Protein AF-A0A6N6WHB0-F1 (afdb_monomer)

Secondary structure (DSSP, 8-state):
-EEEEEEE-S--TT-B-TTS-B--SS-EEEE--TT-B--TTS-SPSSBEEEEEEPPP-TTS-EEEEEEEESSHHHHHHHH-TT--GGG-----

Nearest PDB structures (foldseek):
  4jif-assembly1_A  TM=5.817E-01  e=2.184E+00  Homo sapiens
  2p3h-assembly1_A  TM=3.548E-01  e=1.441E+00  Corynebacterium glutamicum
  1eq6-assembly1_A  TM=2.948E-01  e=2.939E+00  Saccharomyces cerevisiae
  2vj0-assembly1_A  TM=3.818E-01  e=6.753E+00  Mus musculus

Solvent-accessible surface area (backbone atoms only — not comparable to full-atom values): 5532 Å² total; per-residue (Å²): 114,51,80,44,82,42,78,44,69,73,47,49,94,82,16,58,42,95,87,74,49,75,47,68,42,83,34,44,70,46,58,45,51,91,84,25,37,76,38,101,77,76,79,41,74,80,66,33,23,39,39,40,37,34,42,48,44,45,99,82,20,35,34,44,36,38,39,36,43,25,90,36,61,66,56,47,45,67,74,66,39,94,74,69,60,82,75,60,69,73,79,87,125

Structure (mmCIF, N/CA/C/O backbone):
data_AF-A0A6N6WHB0-F1
#
_entry.id   AF-A0A6N6WHB0-F1
#
loop_
_atom_site.group_PDB
_atom_site.id
_atom_site.type_symbol
_atom_site.label_atom_id
_atom_site.label_alt_id
_atom_site.label_comp_id
_atom_site.label_asym_id
_atom_site.label_entity_id
_atom_site.label_seq_id
_atom_site.pdbx_PDB_ins_code
_atom_site.Cartn_x
_atom_site.Cartn_y
_atom_site.Cartn_z
_atom_site.occupancy
_atom_site.B_iso_or_equiv
_atom_site.auth_seq_id
_atom_site.auth_comp_id
_atom_site.auth_asym_id
_atom_site.auth_atom_id
_atom_site.pdbx_PDB_model_num
ATOM 1 N N . MET A 1 1 ? 13.657 -5.615 -7.934 1.00 82.88 1 MET A N 1
ATOM 2 C CA . MET A 1 1 ? 12.410 -5.683 -7.122 1.00 82.88 1 MET A CA 1
ATOM 3 C C . MET A 1 1 ? 12.731 -5.668 -5.635 1.00 82.88 1 MET A C 1
ATOM 5 O O . MET A 1 1 ? 13.517 -6.494 -5.177 1.00 82.88 1 MET A O 1
ATOM 9 N N . ARG A 1 2 ? 12.081 -4.777 -4.885 1.00 87.56 2 ARG A N 1
ATOM 10 C CA . ARG A 1 2 ? 12.105 -4.723 -3.419 1.00 87.56 2 ARG A CA 1
ATOM 11 C C . ARG A 1 2 ? 10.681 -4.870 -2.891 1.00 87.56 2 ARG A C 1
ATOM 13 O O . ARG A 1 2 ? 9.768 -4.284 -3.456 1.00 87.56 2 ARG A O 1
ATOM 20 N N . ILE A 1 3 ? 10.503 -5.635 -1.816 1.00 88.75 3 ILE A N 1
ATOM 21 C CA . ILE A 1 3 ? 9.208 -5.801 -1.146 1.00 88.75 3 ILE A CA 1
ATOM 22 C C . ILE A 1 3 ? 9.343 -5.310 0.292 1.00 88.75 3 ILE A C 1
ATOM 24 O O . ILE A 1 3 ? 10.252 -5.728 1.011 1.00 88.75 3 ILE A O 1
ATOM 28 N N . SER A 1 4 ? 8.419 -4.451 0.703 1.00 90.31 4 SER A N 1
ATOM 29 C CA . SER A 1 4 ? 8.295 -3.937 2.062 1.00 90.31 4 SER A CA 1
ATOM 30 C C . SER A 1 4 ? 6.947 -4.358 2.639 1.00 90.31 4 SER A C 1
ATOM 32 O O . SER A 1 4 ? 5.915 -4.242 1.978 1.00 90.31 4 SER A O 1
ATOM 34 N N . ARG A 1 5 ? 6.945 -4.843 3.883 1.00 93.19 5 ARG A N 1
ATOM 35 C CA . ARG A 1 5 ? 5.710 -5.077 4.642 1.00 93.19 5 ARG A CA 1
ATOM 36 C C . ARG A 1 5 ? 5.182 -3.741 5.153 1.00 93.19 5 ARG A C 1
ATOM 38 O O . ARG A 1 5 ? 5.948 -2.960 5.710 1.00 93.19 5 ARG A O 1
ATOM 45 N N . LEU A 1 6 ? 3.881 -3.525 5.002 1.00 93.25 6 LEU A N 1
ATOM 46 C CA . LEU A 1 6 ? 3.160 -2.429 5.637 1.00 93.25 6 LEU A CA 1
ATOM 47 C C . LEU A 1 6 ? 2.352 -2.985 6.806 1.00 93.25 6 LEU A C 1
ATOM 49 O O . LEU A 1 6 ? 1.708 -4.030 6.690 1.00 93.25 6 LEU A O 1
ATOM 53 N N . GLU A 1 7 ? 2.408 -2.298 7.938 1.00 95.25 7 GLU A N 1
ATOM 54 C CA . GLU A 1 7 ? 1.654 -2.657 9.130 1.00 95.25 7 GLU A CA 1
ATOM 55 C C . GLU A 1 7 ? 1.275 -1.396 9.893 1.00 95.25 7 GLU A C 1
ATOM 57 O O . GLU A 1 7 ? 2.134 -0.605 10.284 1.00 95.25 7 GLU A O 1
ATOM 62 N N . TYR A 1 8 ? -0.024 -1.244 10.116 1.00 94.62 8 TYR A N 1
ATOM 63 C CA . TYR A 1 8 ? -0.604 -0.192 10.929 1.00 94.62 8 TYR A CA 1
ATOM 64 C C . TYR A 1 8 ? -1.402 -0.844 12.046 1.00 94.62 8 TYR A C 1
ATOM 66 O O . TYR A 1 8 ? -2.197 -1.751 11.802 1.00 94.62 8 TYR A O 1
ATOM 74 N N . GLN A 1 9 ? -1.194 -0.376 13.269 1.00 95.62 9 GLN A N 1
ATOM 75 C CA . GLN A 1 9 ? -1.841 -0.906 14.464 1.00 95.62 9 GLN A CA 1
ATOM 76 C C . GLN A 1 9 ? -2.773 0.142 15.058 1.00 95.62 9 GLN A C 1
ATOM 78 O O . GLN A 1 9 ? -2.529 1.343 14.932 1.00 95.62 9 GLN A O 1
ATOM 83 N N . SER A 1 10 ? -3.814 -0.316 15.753 1.00 95.31 10 SER A N 1
ATOM 84 C CA . SER A 1 10 ? -4.802 0.558 16.403 1.00 95.31 10 SER A CA 1
ATOM 85 C C . SER A 1 10 ? -5.448 1.572 15.446 1.00 95.31 10 SER A C 1
ATOM 87 O O . SER A 1 10 ? -5.762 2.695 15.842 1.00 95.31 10 SER A O 1
ATOM 89 N N . VAL A 1 11 ? -5.650 1.193 14.181 1.00 96.19 11 VAL A N 1
ATOM 90 C CA . VAL A 1 11 ? -6.303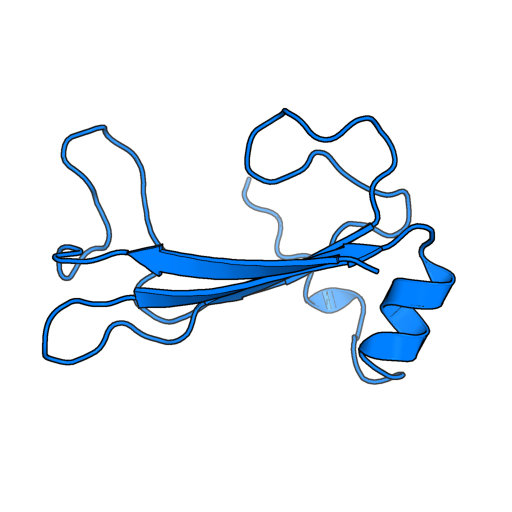 2.052 13.190 1.00 96.19 11 VAL A CA 1
ATOM 91 C C . VAL A 1 11 ? -7.772 2.230 13.600 1.00 96.19 11 VAL A C 1
ATOM 93 O O . VAL A 1 11 ? -8.447 1.232 13.895 1.00 96.19 11 VAL A O 1
ATOM 96 N N . PRO A 1 12 ? -8.302 3.462 13.657 1.00 96.75 12 PRO A N 1
ATOM 97 C CA . PRO A 1 12 ? -9.724 3.698 13.891 1.00 96.75 12 PRO A CA 1
ATOM 98 C C . PRO A 1 12 ? -10.602 3.042 12.821 1.00 96.75 12 PRO A C 1
ATOM 100 O O . PRO A 1 12 ? -10.151 2.769 11.711 1.00 96.75 12 PRO A O 1
ATOM 103 N N . ALA A 1 13 ? -11.864 2.767 13.151 1.00 96.81 13 ALA A N 1
ATOM 104 C CA . ALA A 1 13 ? -12.786 2.104 12.223 1.00 96.81 13 ALA A CA 1
ATOM 105 C C . ALA A 1 13 ? -13.071 2.933 10.960 1.00 96.81 13 ALA A C 1
ATOM 107 O O . ALA A 1 13 ? -13.448 2.367 9.945 1.00 96.81 13 ALA A O 1
ATOM 108 N N . ASP A 1 14 ? -12.882 4.251 11.022 1.00 95.94 14 ASP A N 1
ATOM 109 C CA . ASP A 1 14 ? -13.023 5.166 9.893 1.00 95.94 14 ASP A CA 1
ATOM 110 C C . ASP A 1 14 ? -11.682 5.501 9.221 1.00 95.94 14 ASP A C 1
ATOM 112 O O . ASP A 1 14 ? -11.641 6.413 8.406 1.00 95.94 14 ASP A O 1
ATOM 116 N N . GLY A 1 15 ? -10.579 4.835 9.590 1.00 94.94 15 GLY A N 1
ATOM 117 C CA . GLY A 1 15 ? -9.259 5.021 8.978 1.00 94.94 15 GLY A CA 1
ATOM 118 C C . GLY A 1 15 ? -8.559 6.351 9.277 1.00 94.94 15 GLY A C 1
ATOM 119 O O . GLY A 1 15 ? -7.398 6.522 8.900 1.00 94.94 15 GLY A O 1
ATOM 120 N N . LYS A 1 16 ? -9.211 7.297 9.965 1.00 96.56 16 LYS A N 1
ATOM 121 C CA . LYS A 1 16 ? -8.671 8.641 10.210 1.00 96.56 16 LYS A CA 1
ATOM 122 C C . LYS A 1 16 ? -7.763 8.655 11.429 1.00 96.56 16 LYS A C 1
ATOM 124 O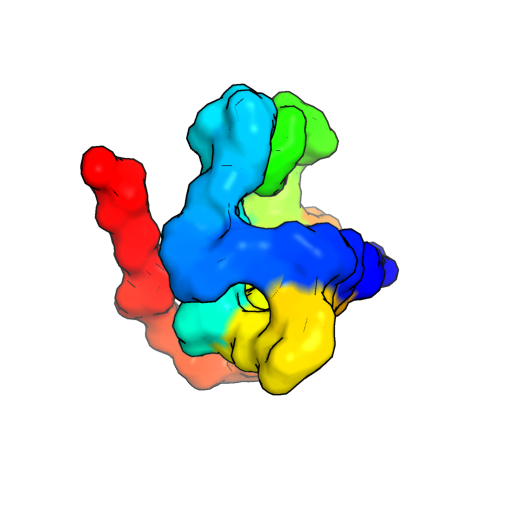 O . LYS A 1 16 ? -8.203 8.451 12.557 1.00 96.56 16 LYS A O 1
ATOM 129 N N . LEU A 1 17 ? -6.485 8.944 11.216 1.00 90.06 17 LEU A N 1
ATOM 130 C CA . LEU A 1 17 ? -5.501 9.059 12.287 1.00 90.06 17 LEU A CA 1
ATOM 131 C C . LEU A 1 17 ? -5.524 10.463 12.920 1.00 90.06 17 LEU A C 1
ATOM 133 O O . LEU A 1 17 ? -5.845 11.439 12.239 1.00 90.06 17 LEU A O 1
ATOM 137 N N . PRO A 1 18 ? -5.100 10.616 14.192 1.00 89.06 18 PRO A N 1
ATOM 138 C CA . PRO A 1 18 ? -5.022 11.926 14.851 1.00 89.06 18 PRO A CA 1
ATOM 139 C C . PRO A 1 18 ? -4.116 12.942 14.140 1.00 89.06 18 PRO A C 1
ATOM 141 O O . PRO A 1 18 ? -4.281 14.145 14.318 1.00 89.06 18 PRO A O 1
ATOM 144 N N . SER A 1 19 ? -3.167 12.471 13.328 1.00 88.38 19 SER A N 1
ATOM 145 C CA . SER A 1 19 ? -2.308 13.314 12.492 1.00 88.38 19 SER A CA 1
ATOM 146 C C . SER A 1 19 ? -3.033 13.954 11.301 1.00 88.38 19 SER A C 1
ATOM 148 O O . SER A 1 19 ? -2.438 14.777 10.612 1.00 88.38 19 SER A O 1
ATOM 150 N N . GLY A 1 20 ? -4.281 13.564 11.025 1.00 87.56 20 GLY A N 1
ATOM 151 C CA . GLY A 1 20 ? -5.016 13.928 9.813 1.00 87.56 20 GLY A CA 1
ATOM 152 C C . GLY A 1 20 ? -4.742 13.006 8.621 1.00 87.56 20 GLY A C 1
ATOM 153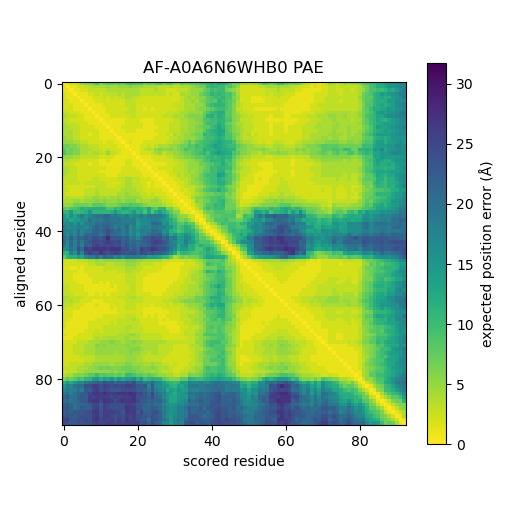 O O . GLY A 1 20 ? -5.381 13.161 7.585 1.00 87.56 20 GLY A O 1
ATOM 154 N N . ALA A 1 21 ? -3.831 12.036 8.757 1.00 89.25 21 ALA A N 1
ATOM 155 C CA . ALA A 1 21 ? -3.612 11.007 7.744 1.00 89.25 21 ALA A CA 1
ATOM 156 C C . ALA A 1 21 ? -4.778 10.006 7.696 1.00 89.25 21 ALA A C 1
ATOM 158 O O . ALA A 1 21 ? -5.481 9.801 8.689 1.00 89.25 21 ALA A O 1
ATOM 159 N N . PHE A 1 22 ? -4.948 9.356 6.548 1.00 93.06 22 PHE A N 1
ATOM 160 C CA . PHE A 1 22 ? -6.001 8.376 6.312 1.00 93.06 22 PHE A CA 1
ATOM 161 C C . PHE A 1 22 ? -5.404 7.039 5.868 1.00 93.06 22 PHE A C 1
ATOM 163 O O . PHE A 1 22 ? -4.526 7.011 5.007 1.00 93.06 22 PHE A O 1
ATOM 170 N N . ILE A 1 23 ? -5.874 5.946 6.471 1.00 93.19 23 ILE A N 1
ATOM 171 C CA . ILE A 1 23 ? -5.526 4.570 6.107 1.00 93.19 23 ILE A CA 1
ATOM 172 C C . ILE A 1 23 ? -6.777 3.886 5.561 1.00 93.19 23 ILE A C 1
ATOM 174 O O . ILE A 1 23 ? -7.806 3.875 6.233 1.00 93.19 23 ILE A O 1
ATOM 178 N N . GLU A 1 24 ? -6.676 3.280 4.379 1.00 94.06 24 GLU A N 1
ATOM 179 C CA . GLU A 1 24 ? -7.783 2.533 3.775 1.00 94.06 24 GLU A CA 1
ATOM 180 C C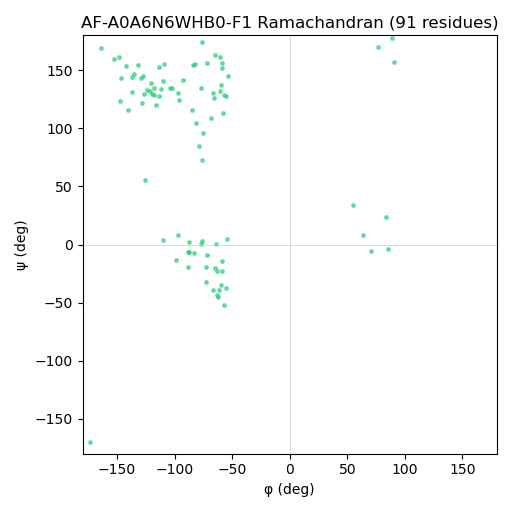 . GLU A 1 24 ? -8.089 1.262 4.573 1.00 94.06 24 GLU A C 1
ATOM 182 O O . GLU A 1 24 ? -7.310 0.305 4.583 1.00 94.06 24 GLU A O 1
ATOM 187 N N . VAL A 1 25 ? -9.229 1.260 5.264 1.00 95.75 25 VAL A N 1
ATOM 188 C CA . VAL A 1 25 ? -9.646 0.174 6.166 1.00 95.75 25 VAL A CA 1
ATOM 189 C C . VAL A 1 25 ? -10.432 -0.930 5.467 1.00 95.75 25 VAL A C 1
ATOM 191 O O . VAL A 1 25 ? -10.475 -2.044 5.979 1.00 95.75 25 VAL A O 1
ATOM 194 N N . ASP A 1 26 ? -10.996 -0.663 4.290 1.00 95.44 26 ASP A N 1
ATOM 195 C CA . ASP A 1 26 ? -11.726 -1.658 3.488 1.00 95.44 26 ASP A CA 1
ATOM 196 C C . ASP A 1 26 ? -10.801 -2.456 2.552 1.00 95.44 26 ASP A C 1
ATOM 198 O O . ASP A 1 26 ? -11.237 -3.338 1.811 1.00 95.44 26 ASP A O 1
ATOM 202 N N . GLY A 1 27 ? -9.499 -2.181 2.627 1.00 91.81 27 GLY A N 1
ATOM 203 C CA . GLY A 1 27 ? -8.491 -2.712 1.729 1.00 91.81 27 GLY A CA 1
ATOM 204 C C . GLY A 1 27 ? -8.265 -1.811 0.519 1.00 91.81 27 GLY A C 1
ATOM 205 O O . GLY A 1 27 ? -9.095 -0.996 0.130 1.00 91.81 27 GLY A O 1
ATOM 206 N N . LEU A 1 28 ? -7.087 -1.958 -0.073 1.00 90.12 28 LEU A N 1
ATOM 207 C CA . LEU A 1 28 ? -6.621 -1.124 -1.169 1.00 90.12 28 LEU A CA 1
ATOM 208 C C . LEU A 1 28 ? -5.753 -1.957 -2.097 1.00 90.12 28 LEU A C 1
ATOM 210 O O . LEU A 1 28 ? -4.952 -2.773 -1.644 1.00 90.12 28 LEU A O 1
ATOM 214 N N . TYR A 1 29 ? -5.860 -1.706 -3.394 1.00 89.56 29 TYR A N 1
ATOM 215 C CA . TYR A 1 29 ? -4.893 -2.193 -4.362 1.00 89.56 29 TYR A CA 1
ATOM 216 C C . TYR A 1 29 ? -4.638 -1.111 -5.401 1.00 89.56 29 TYR A C 1
ATOM 218 O O . TYR A 1 29 ? -5.549 -0.744 -6.141 1.00 89.56 29 TYR A O 1
ATOM 226 N N . LEU A 1 30 ? -3.409 -0.598 -5.451 1.00 86.25 30 LEU A N 1
ATOM 227 C CA . LEU A 1 30 ? -3.006 0.430 -6.412 1.00 86.25 30 LEU A CA 1
ATOM 228 C C . LEU A 1 30 ? -1.700 0.042 -7.087 1.00 86.25 30 LEU A C 1
ATOM 230 O O . LEU A 1 30 ? -0.860 -0.666 -6.529 1.00 86.25 30 LEU A O 1
ATOM 234 N N . VAL A 1 31 ? -1.515 0.567 -8.290 1.00 84.81 31 VAL A N 1
ATOM 235 C CA . VAL A 1 31 ? -0.296 0.399 -9.074 1.00 84.81 31 VAL A CA 1
ATOM 236 C C . VAL A 1 31 ? 0.107 1.733 -9.675 1.00 84.81 31 VAL A C 1
ATOM 238 O O . VAL A 1 31 ? -0.750 2.539 -10.039 1.00 84.81 31 VAL A O 1
ATOM 241 N N . SER A 1 32 ? 1.411 1.957 -9.808 1.00 82.38 32 SER A N 1
ATOM 242 C CA . SER A 1 32 ? 1.934 3.167 -10.435 1.00 82.38 32 SER A CA 1
ATOM 243 C C . SER A 1 32 ? 1.422 3.306 -11.875 1.00 82.38 32 SER A C 1
ATOM 245 O O . SER A 1 32 ? 1.213 2.307 -12.583 1.00 82.38 32 SER A O 1
ATOM 247 N N . ALA A 1 33 ? 1.320 4.544 -12.360 1.00 79.62 33 ALA A N 1
ATOM 248 C CA . ALA A 1 33 ? 0.991 4.814 -13.755 1.00 79.62 33 ALA A CA 1
ATOM 249 C C . ALA A 1 33 ? 2.043 4.212 -14.723 1.00 79.62 33 ALA A C 1
ATOM 251 O O . ALA A 1 33 ? 3.158 3.862 -14.305 1.00 79.62 33 ALA A O 1
ATOM 252 N N . PRO A 1 34 ? 1.713 4.041 -16.020 1.00 74.56 34 PRO A N 1
ATOM 253 C CA . PRO A 1 34 ? 2.633 3.464 -17.004 1.00 74.56 34 PRO A CA 1
ATOM 254 C C . PRO A 1 34 ? 3.981 4.185 -17.101 1.00 74.56 34 PRO A C 1
ATOM 256 O O . PRO A 1 34 ? 5.008 3.527 -17.233 1.00 74.56 34 PRO A O 1
ATOM 259 N N . GLN A 1 35 ? 3.974 5.512 -16.984 1.00 72.00 35 GLN A N 1
ATOM 260 C CA . GLN A 1 35 ? 5.155 6.376 -17.008 1.00 72.00 35 GLN A CA 1
ATOM 261 C C . GLN A 1 35 ? 5.963 6.375 -15.697 1.00 72.00 35 GLN A C 1
ATOM 263 O O . GLN A 1 35 ? 6.973 7.062 -15.619 1.00 72.00 35 GLN A O 1
ATOM 268 N N . GLY A 1 36 ? 5.543 5.600 -14.691 1.00 68.12 36 GLY A N 1
ATOM 269 C CA . GLY A 1 36 ? 6.010 5.749 -13.312 1.00 68.12 36 GLY A CA 1
ATOM 270 C C . GLY A 1 36 ? 5.135 6.738 -12.544 1.00 68.12 36 GLY A C 1
ATOM 271 O O . GLY A 1 36 ? 4.171 7.284 -13.085 1.00 68.12 36 GLY A O 1
ATOM 272 N N . GLY A 1 37 ? 5.421 6.924 -11.264 1.00 63.19 37 GLY A N 1
ATOM 273 C CA . GLY A 1 37 ? 4.768 7.952 -10.464 1.00 63.19 37 GLY A CA 1
ATOM 274 C C . GLY A 1 37 ? 5.525 8.228 -9.178 1.00 63.19 37 GLY A C 1
ATOM 275 O O . GLY A 1 37 ? 6.411 7.457 -8.799 1.00 63.19 37 GLY A O 1
ATOM 276 N N . ASP A 1 38 ? 5.126 9.299 -8.500 1.00 60.16 38 ASP A N 1
ATOM 277 C CA . ASP A 1 38 ? 5.615 9.604 -7.162 1.00 60.16 38 ASP A CA 1
ATOM 278 C C . ASP A 1 38 ? 5.243 8.449 -6.217 1.00 60.16 38 ASP A C 1
ATOM 280 O O . ASP A 1 38 ? 4.123 7.924 -6.242 1.00 60.16 38 ASP A O 1
ATOM 284 N N . GLY A 1 39 ? 6.211 7.985 -5.425 1.00 54.22 39 GLY A N 1
ATOM 285 C CA . GLY A 1 39 ? 5.957 7.001 -4.374 1.00 54.22 39 GLY A CA 1
ATOM 286 C C . GLY A 1 39 ? 5.038 7.565 -3.283 1.00 54.22 39 GLY A C 1
ATOM 287 O O . GLY A 1 39 ? 4.875 8.777 -3.155 1.00 54.22 39 GLY A O 1
ATOM 288 N N . MET A 1 40 ? 4.453 6.683 -2.465 1.00 52.56 40 MET A N 1
ATOM 289 C CA . MET A 1 40 ? 3.494 7.050 -1.405 1.00 52.56 40 MET A CA 1
ATOM 290 C C . MET A 1 40 ? 4.021 8.024 -0.338 1.00 52.56 40 MET A C 1
ATOM 292 O O . MET A 1 40 ? 3.232 8.562 0.433 1.00 52.56 40 MET A O 1
ATOM 296 N N . ASP A 1 41 ? 5.327 8.248 -0.261 1.00 50.09 41 ASP A N 1
ATOM 297 C CA . ASP A 1 41 ? 5.977 9.106 0.728 1.00 50.09 41 ASP A CA 1
ATOM 298 C C . ASP A 1 41 ? 6.554 10.402 0.133 1.00 50.09 41 ASP A C 1
ATOM 300 O O . ASP A 1 41 ? 7.198 11.167 0.851 1.00 50.09 41 ASP A O 1
ATOM 304 N N . GLY A 1 42 ? 6.355 10.667 -1.165 1.00 46.03 42 GLY A N 1
ATOM 305 C CA . GLY A 1 42 ? 7.007 11.786 -1.859 1.00 46.03 42 GLY A CA 1
ATOM 306 C C . GLY A 1 42 ? 8.538 11.659 -1.924 1.00 46.03 42 GLY A C 1
ATOM 307 O O . GLY A 1 42 ? 9.220 12.596 -2.339 1.00 46.03 42 GLY A O 1
ATOM 308 N N . ILE A 1 43 ? 9.090 10.508 -1.521 1.00 43.75 43 ILE A N 1
ATOM 309 C CA . ILE A 1 43 ? 10.515 10.180 -1.540 1.00 43.75 43 ILE A CA 1
ATOM 310 C C . ILE A 1 43 ? 10.690 8.873 -2.311 1.00 43.75 43 ILE A C 1
ATOM 312 O O . ILE A 1 43 ? 11.323 7.922 -1.864 1.00 43.75 43 ILE A O 1
ATOM 316 N N . VAL A 1 44 ? 10.203 8.853 -3.548 1.00 45.31 44 VAL A N 1
ATOM 317 C CA . VAL A 1 44 ? 10.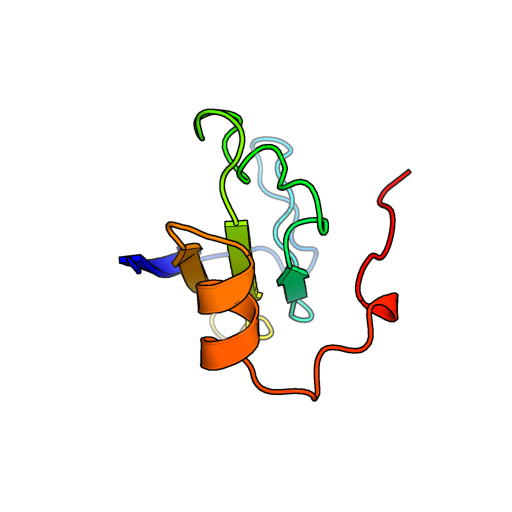758 7.937 -4.538 1.00 45.31 44 VAL A CA 1
ATOM 318 C C . VAL A 1 44 ? 11.122 8.737 -5.774 1.00 45.31 44 VAL A C 1
ATOM 320 O O . VAL A 1 44 ? 10.310 9.469 -6.331 1.00 45.31 44 VAL A O 1
ATOM 323 N N . ARG A 1 45 ? 12.406 8.651 -6.135 1.00 49.19 45 ARG A N 1
ATOM 324 C CA . ARG A 1 45 ? 12.990 9.344 -7.280 1.00 49.19 45 ARG A CA 1
ATOM 325 C C . ARG A 1 45 ? 12.378 8.795 -8.561 1.00 49.19 45 ARG A C 1
ATOM 327 O O . ARG A 1 45 ? 12.411 7.594 -8.810 1.00 49.19 45 ARG A O 1
ATOM 334 N N . ASP A 1 46 ? 11.854 9.723 -9.338 1.00 49.91 46 ASP A N 1
ATOM 335 C CA . ASP A 1 46 ? 11.199 9.512 -10.615 1.00 49.91 46 ASP A CA 1
ATOM 336 C C . ASP A 1 46 ? 12.143 8.849 -11.649 1.00 49.91 46 ASP A C 1
ATOM 338 O O . ASP A 1 46 ? 13.310 9.260 -11.747 1.00 49.91 46 ASP A O 1
ATOM 342 N N . PRO A 1 47 ? 11.679 7.861 -12.443 1.00 55.66 47 PRO A N 1
ATOM 343 C CA . PRO A 1 47 ? 10.413 7.133 -12.332 1.00 55.66 47 PRO A CA 1
ATOM 344 C C . PRO A 1 47 ? 10.570 5.808 -11.581 1.00 55.66 47 PRO A C 1
ATOM 346 O O . PRO A 1 47 ? 11.328 4.930 -11.995 1.00 55.66 47 PRO A O 1
ATOM 349 N N . ALA A 1 48 ? 9.785 5.621 -10.517 1.00 72.56 48 ALA A N 1
ATOM 350 C CA . ALA A 1 48 ? 9.644 4.325 -9.865 1.00 72.56 48 ALA A CA 1
ATOM 351 C C . ALA A 1 48 ? 8.331 3.649 -10.248 1.00 72.56 48 ALA A C 1
ATOM 353 O O . ALA A 1 48 ? 7.255 4.254 -10.253 1.00 72.56 48 ALA A O 1
ATOM 354 N N . HIS A 1 49 ? 8.428 2.362 -10.564 1.00 84.38 49 HIS A N 1
ATOM 355 C CA . HIS A 1 49 ? 7.276 1.511 -10.805 1.00 84.38 49 HIS A CA 1
ATOM 356 C C . HIS A 1 49 ? 6.960 0.743 -9.536 1.00 84.38 49 HIS A C 1
ATOM 358 O O . HIS A 1 49 ? 7.850 0.140 -8.940 1.00 84.38 49 HIS A O 1
ATOM 364 N N . TRP A 1 50 ? 5.702 0.758 -9.115 1.00 87.62 50 TRP A N 1
ATOM 365 C CA . TRP A 1 50 ? 5.331 0.185 -7.831 1.00 87.62 50 TRP A CA 1
ATOM 366 C C . TRP A 1 50 ? 3.923 -0.401 -7.826 1.00 87.62 50 TRP A C 1
ATOM 368 O O . TRP A 1 50 ? 3.086 -0.085 -8.675 1.00 87.62 50 TRP A O 1
ATOM 378 N N . ALA A 1 51 ? 3.676 -1.263 -6.848 1.00 88.62 51 ALA A N 1
ATOM 379 C CA . ALA A 1 51 ? 2.357 -1.761 -6.496 1.00 88.62 51 ALA A CA 1
ATOM 380 C C . ALA A 1 51 ? 2.198 -1.767 -4.978 1.00 88.62 51 ALA A C 1
ATOM 382 O O . ALA A 1 51 ? 3.144 -2.058 -4.247 1.00 88.62 51 ALA A O 1
ATOM 383 N N . VAL A 1 52 ? 0.993 -1.477 -4.510 1.00 89.62 52 VAL A N 1
ATOM 384 C CA . VAL A 1 52 ? 0.628 -1.525 -3.096 1.00 89.62 52 VAL A CA 1
ATOM 385 C C . VAL A 1 52 ? -0.615 -2.379 -2.927 1.00 89.62 52 VAL A C 1
ATOM 387 O O . VAL A 1 52 ? -1.529 -2.344 -3.754 1.00 89.62 52 VAL A O 1
ATOM 390 N N . CYS A 1 53 ? -0.674 -3.101 -1.820 1.00 92.19 53 CYS A N 1
ATOM 391 C CA . CYS A 1 53 ? -1.894 -3.731 -1.363 1.00 92.19 53 CYS A CA 1
ATOM 392 C C . CYS A 1 53 ? -2.035 -3.537 0.139 1.00 92.19 53 CYS A C 1
ATOM 394 O O . CYS A 1 53 ? -1.096 -3.817 0.882 1.00 92.19 53 CYS A O 1
ATOM 396 N N . LEU A 1 54 ? -3.210 -3.094 0.572 1.00 94.12 54 LEU A N 1
ATOM 397 C CA . LEU A 1 54 ? -3.647 -3.157 1.959 1.00 94.12 54 LEU A CA 1
ATOM 398 C C . LEU A 1 54 ? -4.796 -4.159 2.044 1.00 94.12 54 LEU A C 1
ATOM 400 O O . LEU A 1 54 ? -5.714 -4.139 1.224 1.00 94.12 54 LEU A O 1
ATOM 404 N N . PHE A 1 55 ? -4.743 -5.037 3.033 1.00 95.38 55 PHE A N 1
ATOM 405 C CA . PHE A 1 55 ? -5.853 -5.911 3.381 1.00 95.38 55 PHE A CA 1
ATOM 406 C C . PHE A 1 55 ? -6.852 -5.159 4.268 1.00 95.38 55 PHE A C 1
ATOM 408 O O . PHE A 1 55 ? -6.448 -4.228 4.969 1.00 95.38 55 PHE A O 1
ATOM 415 N N . PRO A 1 56 ? -8.133 -5.570 4.282 1.00 97.06 56 PRO A N 1
ATOM 416 C CA . PRO A 1 56 ? -9.116 -4.982 5.178 1.00 97.06 56 PRO A CA 1
ATOM 417 C C . PRO A 1 56 ? -8.663 -5.024 6.639 1.00 97.06 56 PRO A C 1
ATOM 419 O O . PRO A 1 56 ? -8.022 -5.983 7.083 1.00 97.06 56 PRO A O 1
ATOM 422 N N . ARG A 1 57 ? -9.032 -3.983 7.383 1.00 97.56 57 ARG A N 1
ATOM 423 C CA . ARG A 1 57 ? -8.783 -3.848 8.815 1.00 97.56 57 ARG A CA 1
ATOM 424 C C . ARG A 1 57 ? -9.356 -5.050 9.560 1.00 97.56 57 ARG A C 1
ATOM 426 O O . ARG A 1 57 ? -10.536 -5.372 9.430 1.00 97.56 57 ARG A O 1
ATOM 433 N N . ASP A 1 58 ? -8.534 -5.684 10.387 1.00 97.62 58 ASP A N 1
ATOM 434 C CA . ASP A 1 58 ? -8.970 -6.818 11.195 1.00 97.62 58 ASP A CA 1
ATOM 435 C C . ASP A 1 58 ? -9.810 -6.383 12.418 1.00 97.62 58 ASP A C 1
ATOM 437 O O . ASP A 1 58 ? -9.971 -5.198 12.738 1.00 97.62 58 ASP A O 1
ATOM 441 N N . ALA A 1 59 ? -10.352 -7.367 13.143 1.00 97.06 59 ALA A N 1
ATOM 442 C CA . ALA A 1 59 ? -11.144 -7.129 14.352 1.00 97.06 59 ALA A CA 1
ATOM 443 C C . ALA A 1 59 ? -10.337 -6.493 15.504 1.00 97.06 59 ALA A C 1
ATOM 445 O O . ALA A 1 59 ? -10.923 -5.885 16.399 1.00 97.06 59 ALA A O 1
ATOM 446 N N . HIS A 1 60 ? -9.007 -6.603 15.479 1.00 97.25 60 HIS A N 1
ATOM 447 C CA . HIS A 1 60 ? -8.098 -6.001 16.456 1.00 97.25 60 HIS A CA 1
ATOM 448 C C . HIS A 1 60 ? -7.679 -4.574 16.072 1.00 97.25 60 HIS A C 1
ATOM 450 O O . HIS A 1 60 ? -7.050 -3.877 16.866 1.00 97.25 60 HIS A O 1
ATOM 456 N N . GLY A 1 61 ? -8.069 -4.113 14.884 1.00 96.56 61 GLY A N 1
ATOM 457 C CA . GLY A 1 61 ? -7.733 -2.801 14.357 1.00 96.56 61 GLY A CA 1
ATOM 458 C C . G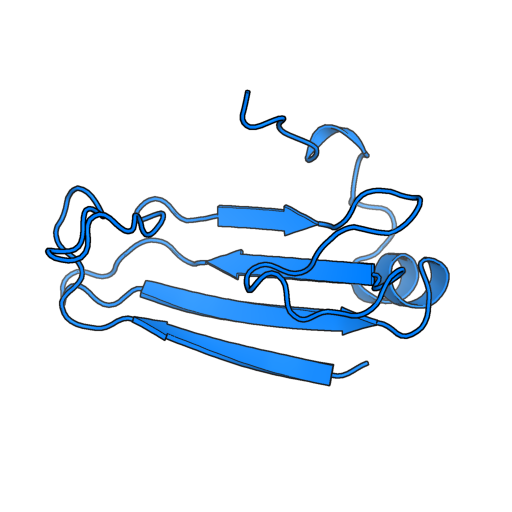LY A 1 61 ? -6.380 -2.698 13.689 1.00 96.56 61 GLY A C 1
ATOM 459 O O . GLY A 1 61 ? -5.843 -1.596 13.588 1.00 96.56 61 GLY A O 1
ATOM 460 N N . ASN A 1 62 ? -5.846 -3.815 13.210 1.00 97.56 62 ASN A N 1
ATOM 461 C CA . ASN A 1 62 ? -4.648 -3.817 12.392 1.00 97.56 62 ASN A CA 1
ATOM 462 C C . ASN A 1 62 ? -5.012 -3.755 10.911 1.00 97.56 62 ASN A C 1
ATOM 464 O O . ASN A 1 62 ? -5.950 -4.413 10.462 1.00 97.56 62 ASN A O 1
ATOM 468 N N . VAL A 1 63 ? -4.224 -3.003 10.149 1.00 97.12 63 VAL A N 1
ATOM 469 C CA . VAL A 1 63 ? -4.221 -3.025 8.685 1.00 97.12 63 VAL A CA 1
ATOM 470 C C . VAL A 1 63 ? -2.847 -3.515 8.253 1.00 97.12 63 VAL A C 1
ATOM 472 O O . VAL A 1 63 ? -1.825 -2.918 8.596 1.00 97.12 63 VAL A O 1
ATOM 475 N N . LEU A 1 64 ? -2.823 -4.626 7.524 1.00 96.81 64 LEU A N 1
ATOM 476 C CA . LEU A 1 64 ? -1.603 -5.222 6.989 1.00 96.81 64 LEU A CA 1
ATOM 477 C C . LEU A 1 64 ? -1.560 -5.041 5.482 1.00 96.81 64 LEU A C 1
ATOM 479 O O . LEU A 1 64 ? -2.593 -4.955 4.825 1.00 96.81 64 LEU A O 1
ATOM 483 N N . GLY A 1 65 ? -0.362 -5.049 4.923 1.00 94.62 65 GLY A N 1
ATOM 484 C CA . GLY A 1 65 ? -0.200 -4.931 3.491 1.00 94.62 65 GLY A CA 1
ATOM 485 C C . GLY A 1 65 ? 1.229 -5.116 3.033 1.00 94.62 65 GLY A C 1
ATOM 486 O O . GLY A 1 65 ? 2.126 -5.497 3.792 1.00 94.62 65 GLY A O 1
ATOM 487 N N . TRP A 1 66 ? 1.440 -4.816 1.765 1.00 92.44 66 TRP A N 1
ATOM 488 C CA . TRP A 1 66 ? 2.752 -4.810 1.152 1.00 92.44 66 TRP A CA 1
ATOM 489 C C . TRP A 1 66 ? 2.873 -3.662 0.160 1.00 92.44 66 TRP A C 1
ATOM 491 O O . TRP A 1 66 ? 1.895 -3.206 -0.431 1.00 92.44 66 TRP A O 1
ATOM 501 N N . PHE A 1 67 ? 4.109 -3.228 -0.029 1.00 89.50 67 PHE A N 1
ATOM 502 C CA . PHE A 1 67 ? 4.521 -2.306 -1.071 1.00 89.50 67 PHE A CA 1
ATOM 503 C C . PHE A 1 67 ? 5.670 -2.945 -1.842 1.00 89.50 67 PHE A C 1
ATOM 505 O O . PHE A 1 67 ? 6.627 -3.443 -1.243 1.00 89.50 67 PHE A O 1
ATOM 512 N N . MET A 1 68 ? 5.559 -2.970 -3.162 1.00 89.50 68 MET A N 1
ATOM 513 C CA . MET A 1 68 ? 6.568 -3.516 -4.056 1.00 89.50 68 MET A CA 1
ATOM 514 C C . MET A 1 68 ? 7.092 -2.421 -4.969 1.00 89.50 68 MET A C 1
ATOM 516 O O . MET A 1 68 ? 6.305 -1.758 -5.637 1.00 89.50 68 MET A O 1
ATOM 520 N N . GLU A 1 69 ? 8.412 -2.288 -5.033 1.00 87.06 69 GLU A N 1
ATOM 521 C CA . GLU A 1 69 ? 9.119 -1.389 -5.944 1.00 87.06 69 GLU A CA 1
ATOM 522 C C . GLU A 1 69 ? 9.855 -2.193 -7.012 1.00 87.06 69 GLU A C 1
ATOM 524 O O . GLU A 1 69 ? 10.466 -3.236 -6.738 1.00 87.06 69 GLU A O 1
ATOM 529 N N . PHE A 1 70 ? 9.830 -1.677 -8.234 1.00 86.38 70 PHE A N 1
ATOM 530 C CA . PHE A 1 70 ? 10.381 -2.302 -9.422 1.00 86.38 70 PHE A CA 1
ATOM 531 C C . PHE A 1 70 ? 11.296 -1.336 -10.160 1.00 86.38 70 PHE A C 1
ATOM 533 O O . PHE A 1 70 ? 11.009 -0.146 -10.282 1.00 86.38 70 PHE A O 1
ATOM 540 N N . ASP A 1 71 ? 12.367 -1.897 -10.712 1.00 83.81 71 ASP A N 1
ATOM 541 C CA . ASP A 1 71 ? 13.374 -1.161 -11.473 1.00 83.81 71 ASP A CA 1
ATOM 542 C C . ASP A 1 71 ? 12.838 -0.726 -12.853 1.00 83.81 71 ASP A C 1
ATOM 544 O O . ASP A 1 71 ? 13.370 0.188 -13.478 1.00 83.81 71 ASP A O 1
ATOM 548 N N . SER A 1 72 ? 11.769 -1.371 -13.342 1.00 84.75 72 SER A N 1
ATOM 549 C CA . SER A 1 72 ? 11.135 -1.054 -14.622 1.00 84.75 72 SER A CA 1
ATOM 550 C C . SER A 1 72 ? 9.645 -1.422 -14.665 1.00 84.75 72 SER A C 1
ATOM 552 O O . SER A 1 72 ? 9.169 -2.301 -13.940 1.00 84.75 72 SER A O 1
ATOM 554 N N . ARG A 1 73 ? 8.897 -0.802 -15.593 1.00 83.88 73 ARG A N 1
ATOM 555 C CA . ARG A 1 73 ? 7.485 -1.139 -15.855 1.00 83.88 73 ARG A CA 1
ATOM 556 C C . ARG A 1 73 ? 7.318 -2.594 -16.272 1.00 83.88 73 ARG A C 1
ATOM 558 O O . ARG A 1 73 ? 6.310 -3.220 -15.954 1.00 83.88 73 ARG A O 1
ATOM 565 N N . ARG A 1 74 ? 8.292 -3.119 -17.015 1.00 86.62 74 ARG A N 1
ATOM 566 C CA . ARG A 1 74 ? 8.285 -4.500 -17.491 1.00 86.62 74 ARG A CA 1
ATOM 567 C C . ARG A 1 74 ? 8.334 -5.474 -16.319 1.00 86.62 74 ARG A C 1
ATOM 569 O O . ARG A 1 74 ? 7.572 -6.433 -16.315 1.00 86.62 74 ARG A O 1
ATOM 576 N N . ASP A 1 75 ? 9.175 -5.204 -15.325 1.00 88.00 75 ASP A N 1
ATOM 577 C CA . ASP A 1 75 ? 9.290 -6.061 -14.143 1.00 88.00 75 ASP A CA 1
ATOM 578 C C . ASP A 1 75 ? 8.010 -6.042 -13.306 1.00 88.00 75 ASP A C 1
ATOM 580 O O . ASP A 1 75 ? 7.566 -7.097 -12.859 1.00 88.00 75 ASP A O 1
ATOM 584 N N . LEU A 1 76 ? 7.370 -4.873 -13.176 1.00 86.81 76 LEU A N 1
ATOM 585 C CA . LEU A 1 76 ? 6.052 -4.737 -12.550 1.00 86.81 76 LEU A CA 1
ATOM 586 C C . LEU A 1 76 ? 4.998 -5.612 -13.253 1.00 86.81 76 LEU A C 1
ATOM 588 O O . LEU A 1 76 ? 4.308 -6.390 -12.599 1.00 86.81 76 LEU A O 1
ATOM 592 N N . ILE A 1 77 ? 4.877 -5.502 -14.582 1.00 86.38 77 ILE A N 1
ATOM 593 C CA . ILE A 1 77 ? 3.897 -6.277 -15.366 1.00 86.38 77 ILE A CA 1
ATOM 594 C C . ILE A 1 77 ? 4.177 -7.778 -15.242 1.00 86.38 77 ILE A C 1
ATOM 596 O O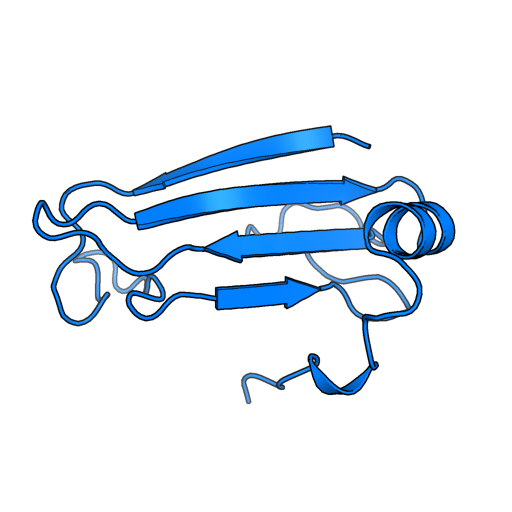 . ILE A 1 77 ? 3.260 -8.553 -14.985 1.00 86.38 77 IL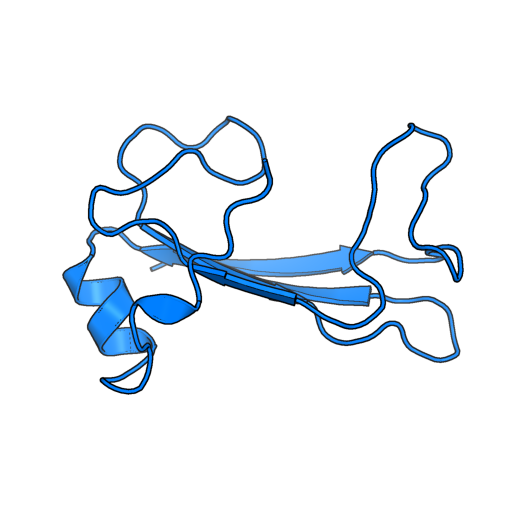E A O 1
ATOM 600 N N . ASN A 1 78 ? 5.441 -8.190 -15.360 1.00 87.44 78 ASN A N 1
ATOM 601 C CA . ASN A 1 78 ? 5.825 -9.596 -15.237 1.00 87.44 78 ASN A CA 1
ATOM 602 C C . ASN A 1 78 ? 5.490 -10.172 -13.855 1.00 87.44 78 ASN A C 1
ATOM 604 O O . ASN A 1 78 ? 5.076 -11.324 -13.759 1.00 87.44 78 ASN A O 1
ATOM 608 N N . ALA A 1 79 ? 5.686 -9.391 -12.789 1.00 85.44 79 ALA A N 1
ATOM 609 C CA . ALA A 1 79 ? 5.444 -9.841 -11.423 1.00 85.44 79 ALA A CA 1
ATOM 610 C C . ALA A 1 79 ? 3.953 -9.970 -11.088 1.00 85.44 79 ALA A C 1
ATOM 612 O O . ALA A 1 79 ? 3.578 -10.827 -10.291 1.00 85.44 79 ALA A O 1
ATOM 613 N N . LEU A 1 80 ? 3.108 -9.122 -11.676 1.00 81.69 80 LEU A N 1
ATOM 614 C CA . LEU A 1 80 ? 1.676 -9.075 -11.376 1.00 81.69 80 LEU A CA 1
ATOM 615 C C . LEU A 1 80 ? 0.816 -9.843 -12.396 1.00 81.69 80 LEU A C 1
ATOM 617 O O . LEU A 1 80 ? -0.350 -10.131 -12.127 1.00 81.69 80 LEU A O 1
ATOM 621 N N . GLY A 1 81 ? 1.403 -10.216 -13.535 1.00 72.12 81 GLY A N 1
ATOM 622 C CA . GLY A 1 81 ? 0.745 -10.920 -14.630 1.00 72.12 81 GLY A CA 1
ATOM 623 C C . GLY A 1 81 ? -0.142 -10.015 -15.493 1.00 72.12 81 GLY A C 1
ATOM 624 O O . GLY A 1 81 ? -0.456 -8.877 -15.140 1.00 72.12 81 GLY A O 1
ATOM 625 N N . ASP A 1 82 ? -0.603 -10.553 -16.626 1.00 57.75 82 ASP A N 1
ATOM 626 C CA . ASP A 1 82 ? -1.429 -9.851 -17.631 1.00 57.75 82 ASP A CA 1
ATOM 627 C C . ASP A 1 82 ? -2.822 -9.404 -17.116 1.00 57.75 82 ASP A C 1
ATOM 629 O O . ASP A 1 82 ? -3.613 -8.822 -17.856 1.00 57.75 82 ASP A O 1
ATOM 633 N N . GLY A 1 83 ? -3.146 -9.674 -15.846 1.00 51.53 83 GLY A N 1
ATOM 634 C CA . GLY A 1 83 ? -4.438 -9.387 -15.218 1.00 51.53 83 GLY A CA 1
ATOM 635 C C . GLY A 1 83 ? -4.615 -7.957 -14.699 1.00 51.53 83 GLY A C 1
ATOM 636 O O . GLY A 1 83 ? -5.725 -7.597 -14.303 1.00 51.53 83 GLY A O 1
ATOM 637 N N . ILE A 1 84 ? -3.575 -7.116 -14.712 1.00 53.50 84 ILE A N 1
ATOM 638 C CA . ILE A 1 84 ? -3.738 -5.692 -14.392 1.00 53.50 84 ILE A CA 1
ATOM 639 C C . ILE A 1 84 ? -4.315 -4.993 -15.613 1.00 53.50 84 ILE A C 1
ATOM 641 O O . ILE A 1 84 ? -3.604 -4.389 -16.417 1.00 53.50 84 ILE A O 1
ATOM 645 N N . SER A 1 85 ? -5.641 -5.047 -15.734 1.00 43.31 85 SER A N 1
ATOM 646 C CA . SER A 1 85 ? -6.333 -4.073 -16.563 1.00 43.31 85 SER A CA 1
ATOM 647 C C . SER A 1 85 ? -5.981 -2.684 -16.023 1.00 43.31 85 SER A C 1
ATOM 649 O O . SER A 1 85 ? -6.109 -2.402 -14.830 1.00 43.31 85 SER A O 1
ATOM 651 N N . THR A 1 86 ? -5.532 -1.813 -16.915 1.00 45.03 86 THR A N 1
ATOM 652 C CA . THR A 1 86 ? -5.190 -0.397 -16.719 1.00 45.03 86 THR A CA 1
ATOM 653 C C . THR A 1 86 ? -6.313 0.461 -16.111 1.00 45.03 86 THR A C 1
ATOM 655 O O . THR A 1 86 ? -6.138 1.663 -15.948 1.00 45.03 86 THR A O 1
ATOM 658 N N . ASN A 1 87 ? -7.443 -0.141 -15.731 1.00 40.03 87 ASN A N 1
ATOM 659 C CA . ASN A 1 87 ? -8.595 0.505 -15.111 1.00 40.03 87 ASN A CA 1
ATOM 660 C C . ASN A 1 87 ? -8.510 0.598 -13.577 1.00 40.03 87 ASN A C 1
ATOM 662 O O . ASN A 1 87 ? -9.347 1.262 -12.978 1.00 40.03 87 ASN A O 1
ATOM 666 N N . ALA A 1 88 ? -7.509 -0.014 -12.928 1.00 38.75 88 ALA A N 1
ATOM 667 C CA . ALA A 1 88 ? -7.249 0.192 -11.494 1.00 38.75 88 ALA A CA 1
ATOM 668 C C . ALA A 1 88 ? -6.568 1.546 -11.184 1.00 38.75 88 ALA A C 1
ATOM 670 O O . ALA A 1 88 ? -6.251 1.832 -10.032 1.00 38.75 88 ALA A O 1
ATOM 671 N N . ILE A 1 89 ? -6.352 2.391 -12.202 1.00 42.78 89 ILE A N 1
ATOM 672 C CA . ILE A 1 89 ? -5.957 3.796 -12.043 1.00 42.78 89 ILE A CA 1
ATOM 673 C C . ILE A 1 89 ? -7.209 4.573 -11.610 1.00 42.78 89 ILE A C 1
ATOM 675 O O . ILE A 1 89 ? -7.833 5.277 -12.404 1.00 42.78 89 ILE A O 1
ATOM 679 N N . MET A 1 90 ? -7.638 4.386 -10.362 1.00 31.95 90 MET A N 1
ATOM 680 C CA . MET A 1 90 ? -8.681 5.224 -9.785 1.00 31.95 90 MET A CA 1
ATOM 681 C C . MET A 1 90 ? -8.019 6.516 -9.309 1.00 31.95 90 MET A C 1
ATOM 683 O O . MET A 1 9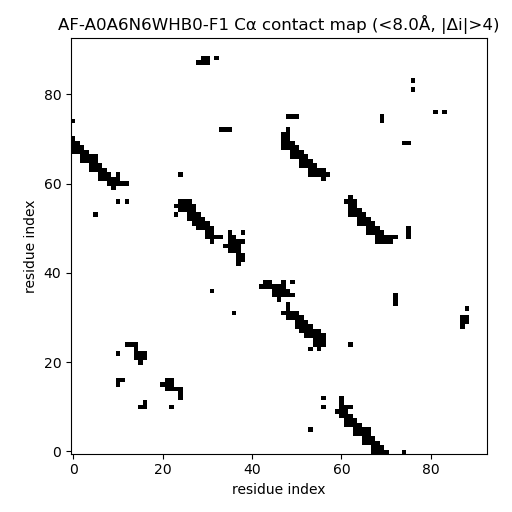0 ? -7.272 6.541 -8.334 1.00 31.95 90 MET A O 1
ATOM 687 N N . TRP A 1 91 ? -8.236 7.568 -10.092 1.00 34.03 91 TRP A N 1
ATOM 688 C CA . TRP A 1 91 ? -7.841 8.937 -9.806 1.00 34.03 91 TRP A CA 1
ATOM 689 C C . TRP A 1 91 ? -8.466 9.380 -8.479 1.00 34.03 91 TRP A C 1
ATOM 691 O O . TRP A 1 91 ? -9.683 9.528 -8.397 1.00 34.03 91 TRP A O 1
ATOM 701 N N . LEU A 1 92 ? -7.645 9.613 -7.455 1.00 28.33 92 LEU A N 1
ATOM 702 C CA . LEU A 1 92 ? -8.019 10.511 -6.366 1.00 28.33 92 LEU A CA 1
ATOM 703 C C . LEU A 1 92 ? -7.883 11.939 -6.916 1.00 28.33 92 LEU A C 1
ATOM 705 O O . LEU A 1 92 ? -6.772 12.461 -7.015 1.00 28.33 92 LEU A O 1
ATOM 709 N N . GLN A 1 93 ? -9.003 12.505 -7.378 1.00 32.75 93 GLN A N 1
ATOM 710 C CA . GLN A 1 93 ? -9.181 13.956 -7.522 1.00 32.75 93 GLN A CA 1
ATOM 711 C C . GLN A 1 93 ? -9.636 14.551 -6.193 1.00 32.75 93 GLN A C 1
ATOM 713 O O . GLN A 1 93 ? -10.425 13.874 -5.495 1.00 32.75 93 GLN A O 1
#

Mean predicted aligned error: 8.09 Å

pLDDT: mean 78.97, std 20.04, range [28.33, 97.62]

Foldseek 3Di:
DDKDKDKDAPQDPQQQDPVRDGDDQQKDKDWADQQADQPPVNPDPPRKTKIKIWHHQDPRRMIIIMIDIDPHSVVVCVVVDPPPDPVSPPDPD

Organism: NCBI:txid2599607

Radius of gyration: 13.98 Å; Cα contacts (8 Å, |Δi|>4): 168; chains: 1; bounding box: 26×25×34 Å

Sequence (93 aa):
MRISRLEYQSVPADGKLPSGAFIEVDGLYLVSAPQGGDGMDGIVRDPAHWAVCLFPRDAHGNVLGWFMEFDSRRDLINALGDGISTNAIMWLQ